Protein AF-X1K2V0-F1 (afdb_monomer)

Nearest PDB structures (foldseek):
  8chv-assembly1_B  TM=4.580E-01  e=4.108E-01  Homo sapiens
  6j4e-assembly1_B  TM=5.714E-01  e=1.948E+00  Arabidopsis thaliana
  8cht-assembly2_B  TM=4.577E-01  e=9.697E-01  Homo sapiens
  6j4f-assembly2_B  TM=5.516E-01  e=6.346E+00  Arabidopsis thaliana
  6yai-assembly1_E  TM=5.066E-01  e=7.865E+00  Sus scrofa

Foldseek 3Di:
DKDKDWDQPPQDPDPDDDPPSATFIWMFDADPVRHTPCVVTQGQAPDNHHWDDWDWDDPPFWIKIWTFTCPPVDTFIWIFIAGPVGRTPDPHIHGDGDD

Mean predicted aligned error: 5.2 Å

Organism: NCBI:txid412755

pLDDT: mean 89.93, std 13.9, range [45.72, 98.69]

Secondary structure (DSSP, 8-state):
-EEEEEE-TT-----SS------EEEEEEB-TTS-BS-TT-EE----SS-EEEEEEEE-SSEEEEEEEE-TTSS-EEEEEEEETTS-B--SSPEEEE--

Radius of gyration: 13.95 Å; Cα contacts (8 Å, |Δi|>4): 209; chains: 1; bounding box: 42×22×40 Å

Solvent-accessible surface area (backbone atoms only — not comparable to full-atom values): 5929 Å² total; per-residue (Å²): 90,78,50,70,46,68,43,51,93,73,49,74,93,66,89,85,77,78,91,68,73,29,27,31,37,31,29,32,42,28,48,97,89,70,47,70,71,41,81,86,50,38,77,68,51,90,64,92,42,44,30,40,80,66,47,76,51,72,80,88,66,37,32,44,37,36,29,39,30,41,78,79,84,46,84,27,36,32,29,43,40,26,40,78,85,69,42,72,72,51,97,60,77,41,82,76,45,74,136

Structure (mmCIF, N/CA/C/O backbone):
data_AF-X1K2V0-F1
#
_entry.id   AF-X1K2V0-F1
#
loop_
_atom_site.group_PDB
_atom_site.id
_atom_site.type_symbol
_atom_site.label_atom_id
_atom_site.label_alt_id
_atom_site.label_comp_id
_atom_site.label_asym_id
_atom_site.label_entity_id
_atom_site.label_seq_id
_atom_site.pdbx_PDB_ins_code
_atom_site.Cartn_x
_atom_site.Cartn_y
_atom_site.Cartn_z
_atom_site.occupancy
_atom_site.B_iso_or_equiv
_atom_site.auth_seq_id
_atom_site.auth_comp_id
_atom_site.auth_asym_id
_atom_site.auth_atom_id
_atom_site.pdbx_PDB_model_num
ATOM 1 N N . TYR A 1 1 ? -8.133 5.092 11.251 1.00 94.31 1 TYR A N 1
ATOM 2 C CA . TYR A 1 1 ? -7.216 5.672 10.252 1.00 94.31 1 TYR A CA 1
ATOM 3 C C . TYR A 1 1 ? -6.372 4.570 9.650 1.00 94.31 1 TYR A C 1
ATOM 5 O O . TYR A 1 1 ? -6.220 3.538 10.294 1.00 94.31 1 TYR A O 1
ATOM 13 N N . PHE A 1 2 ? -5.840 4.783 8.451 1.00 98.00 2 PHE A N 1
ATOM 14 C CA . PHE A 1 2 ? -4.855 3.901 7.834 1.00 98.00 2 PHE A CA 1
ATOM 15 C C . PHE A 1 2 ? -3.630 4.747 7.500 1.00 98.00 2 PHE A C 1
ATOM 17 O O . PHE A 1 2 ? -3.774 5.808 6.893 1.00 98.00 2 PHE A O 1
ATOM 24 N N . VAL A 1 3 ? -2.462 4.322 7.967 1.00 97.94 3 VAL A N 1
ATOM 25 C CA . VAL A 1 3 ? -1.183 4.997 7.716 1.00 97.94 3 VAL A CA 1
ATOM 26 C C . VAL A 1 3 ? -0.328 4.117 6.821 1.00 97.94 3 VAL A C 1
ATOM 28 O O . VAL A 1 3 ? -0.451 2.895 6.883 1.00 97.94 3 VAL A O 1
ATOM 31 N N . VAL A 1 4 ? 0.510 4.737 5.993 1.00 98.38 4 VAL A N 1
ATOM 32 C CA . VAL A 1 4 ? 1.396 4.055 5.043 1.00 98.38 4 VAL A CA 1
ATOM 33 C C . VAL A 1 4 ? 2.823 4.558 5.201 1.00 98.38 4 VAL A C 1
ATOM 35 O O . VAL A 1 4 ? 3.031 5.736 5.495 1.00 98.38 4 VAL A O 1
ATOM 38 N N . TRP A 1 5 ? 3.796 3.665 5.044 1.00 97.06 5 TRP A N 1
ATOM 39 C CA . TRP A 1 5 ? 5.222 3.973 5.147 1.00 97.06 5 TRP A CA 1
ATOM 40 C C . TRP A 1 5 ? 6.059 3.003 4.307 1.00 97.06 5 TRP A C 1
ATOM 42 O O . TRP A 1 5 ? 5.552 2.002 3.805 1.00 97.06 5 TRP A O 1
ATOM 52 N N . THR A 1 6 ? 7.343 3.320 4.162 1.00 94.50 6 THR A N 1
ATOM 53 C CA . THR A 1 6 ? 8.357 2.437 3.573 1.00 94.50 6 THR A CA 1
ATOM 54 C C . THR A 1 6 ? 9.108 1.685 4.661 1.00 94.50 6 THR A C 1
ATOM 56 O O . THR A 1 6 ? 9.512 2.298 5.651 1.00 94.50 6 THR A O 1
ATOM 59 N N . ASP A 1 7 ? 9.362 0.398 4.465 1.00 91.25 7 ASP A N 1
ATOM 60 C CA . ASP A 1 7 ? 10.054 -0.450 5.439 1.00 91.25 7 ASP A CA 1
ATOM 61 C C . ASP A 1 7 ? 11.117 -1.326 4.767 1.00 91.25 7 ASP A C 1
ATOM 63 O O . ASP A 1 7 ? 10.961 -1.684 3.606 1.00 91.25 7 ASP A O 1
ATOM 67 N N . THR A 1 8 ? 12.179 -1.686 5.491 1.00 84.69 8 THR A N 1
ATOM 68 C CA . THR A 1 8 ? 13.289 -2.520 4.987 1.00 84.69 8 THR A CA 1
ATOM 69 C C . THR A 1 8 ? 13.307 -3.921 5.598 1.00 84.69 8 THR A C 1
ATOM 71 O O . THR A 1 8 ? 14.195 -4.718 5.310 1.00 84.69 8 THR A O 1
ATOM 74 N N . ARG A 1 9 ? 12.337 -4.268 6.457 1.00 74.06 9 ARG A N 1
ATOM 75 C CA . ARG A 1 9 ? 12.316 -5.554 7.180 1.00 74.06 9 ARG A CA 1
ATOM 76 C C . ARG A 1 9 ? 12.159 -6.800 6.289 1.00 74.06 9 ARG A C 1
ATOM 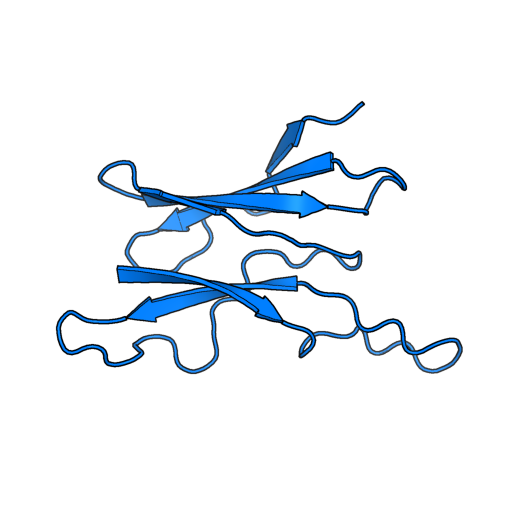78 O O . ARG A 1 9 ? 12.330 -7.901 6.805 1.00 74.06 9 ARG A O 1
ATOM 85 N N . TYR A 1 10 ? 11.859 -6.648 4.997 1.00 63.44 10 TYR A N 1
ATOM 86 C CA . TYR A 1 10 ? 11.710 -7.734 4.017 1.00 63.44 10 TYR A CA 1
ATOM 87 C C . TYR A 1 10 ? 12.816 -7.727 2.948 1.00 63.44 10 TYR A C 1
ATOM 89 O O . TYR A 1 10 ? 12.582 -8.011 1.777 1.00 63.44 10 TYR A O 1
ATOM 97 N N . THR A 1 11 ? 14.064 -7.451 3.343 1.00 56.81 11 THR A N 1
ATOM 98 C CA . THR A 1 11 ? 15.198 -7.714 2.451 1.00 56.81 11 THR A CA 1
ATOM 99 C C . THR A 1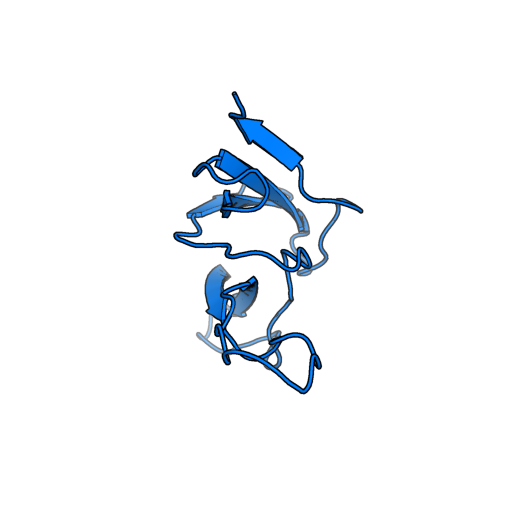 11 ? 15.232 -9.198 2.090 1.00 56.81 11 THR A C 1
ATOM 101 O O . THR A 1 11 ? 15.291 -10.074 2.956 1.00 56.81 11 THR A O 1
ATOM 104 N N . GLY A 1 12 ? 15.149 -9.489 0.791 1.00 53.31 12 GLY A N 1
ATOM 105 C CA . GLY A 1 12 ? 15.301 -10.840 0.273 1.00 53.31 12 GLY A CA 1
ATOM 106 C C . GLY A 1 12 ? 16.562 -11.486 0.843 1.00 53.31 12 GLY A C 1
ATOM 107 O O . GLY A 1 12 ? 17.640 -10.894 0.844 1.00 53.31 12 GLY A O 1
ATOM 108 N N . ILE A 1 13 ? 16.405 -12.708 1.343 1.00 54.34 13 ILE A N 1
ATOM 109 C CA . ILE A 1 13 ? 17.485 -13.623 1.715 1.00 54.34 13 ILE A CA 1
ATOM 110 C C . ILE A 1 13 ? 18.297 -14.025 0.472 1.00 54.34 13 ILE A C 1
ATOM 112 O O . ILE A 1 13 ? 18.270 -15.176 0.052 1.00 54.34 13 ILE A O 1
ATOM 116 N N . GLU A 1 14 ? 19.024 -13.093 -0.137 1.00 54.34 14 GLU A N 1
ATOM 117 C CA . GLU A 1 14 ? 20.116 -13.434 -1.044 1.00 54.34 14 GLU A CA 1
ATOM 118 C C . GLU A 1 14 ? 21.440 -13.158 -0.341 1.00 54.34 14 GLU A C 1
ATOM 120 O O . GLU A 1 14 ? 21.942 -12.036 -0.264 1.00 54.34 14 GLU A O 1
ATOM 125 N N . GLU A 1 15 ? 22.012 -14.229 0.208 1.00 51.19 15 GLU A N 1
ATOM 126 C CA . GLU A 1 15 ? 23.417 -14.232 0.576 1.00 51.19 15 GLU A CA 1
ATOM 127 C C . GLU A 1 15 ? 24.263 -13.972 -0.674 1.00 51.19 15 GLU A C 1
ATOM 129 O O . GLU A 1 15 ? 24.235 -14.754 -1.624 1.00 51.19 15 GLU A O 1
ATOM 134 N N . GLY A 1 16 ? 25.072 -12.912 -0.662 1.00 52.38 16 GLY A N 1
ATOM 135 C CA . GLY A 1 16 ? 26.296 -12.930 -1.459 1.00 52.38 16 GLY A CA 1
ATOM 136 C C . GLY A 1 16 ? 26.821 -11.606 -1.979 1.00 52.38 16 GLY A C 1
ATOM 137 O O . GLY A 1 16 ? 28.030 -11.421 -1.917 1.00 52.38 16 GLY A O 1
ATOM 138 N N . PHE A 1 17 ? 26.005 -10.674 -2.476 1.00 50.34 17 PHE A N 1
ATOM 139 C CA . PHE A 1 17 ? 26.555 -9.467 -3.114 1.00 50.34 17 PHE A CA 1
ATOM 140 C C . PHE A 1 17 ? 25.643 -8.246 -2.945 1.00 50.34 17 PHE A C 1
ATOM 142 O O . PHE A 1 17 ? 24.556 -8.196 -3.497 1.00 50.34 17 PHE A O 1
ATOM 149 N N . TYR A 1 18 ? 26.156 -7.257 -2.199 1.00 45.72 18 TYR A N 1
ATOM 150 C CA . TYR A 1 18 ? 25.561 -5.959 -1.844 1.00 45.72 18 TYR A CA 1
ATOM 151 C C . TYR A 1 18 ? 24.199 -6.043 -1.142 1.00 45.72 18 TYR A C 1
ATOM 153 O O . TYR A 1 18 ? 23.167 -6.284 -1.754 1.00 45.72 18 TYR A O 1
ATOM 161 N N . SER A 1 19 ? 24.198 -5.750 0.161 1.00 53.72 19 SER A N 1
ATOM 162 C CA . SER A 1 19 ? 22.997 -5.481 0.953 1.00 53.72 19 SER A CA 1
ATOM 163 C C . SER A 1 19 ? 22.296 -4.221 0.431 1.00 53.72 19 SER A C 1
ATOM 165 O O . SER A 1 19 ? 22.449 -3.133 0.992 1.00 53.72 19 SER A O 1
ATOM 167 N N . ARG A 1 20 ? 21.575 -4.327 -0.685 1.00 58.03 20 ARG A N 1
ATOM 168 C CA . ARG A 1 20 ? 20.611 -3.301 -1.057 1.00 58.03 20 ARG A CA 1
ATOM 169 C C . ARG A 1 20 ? 19.408 -3.527 -0.155 1.00 58.03 20 ARG A C 1
ATOM 171 O O . ARG A 1 20 ? 18.682 -4.502 -0.309 1.00 58.03 20 ARG A O 1
ATOM 178 N N . GLU A 1 21 ? 19.269 -2.671 0.851 1.00 66.19 21 GLU A N 1
ATOM 179 C CA . GLU A 1 21 ? 18.015 -2.563 1.584 1.00 66.19 21 GLU A CA 1
ATOM 180 C C . GLU A 1 21 ? 16.960 -2.109 0.577 1.00 66.19 21 GLU A C 1
ATOM 182 O O . GLU A 1 21 ? 17.009 -0.974 0.099 1.00 66.19 21 GLU A O 1
ATOM 187 N N . TYR A 1 22 ? 16.080 -3.027 0.182 1.00 77.94 22 TYR A N 1
ATOM 188 C CA . TYR A 1 22 ? 14.924 -2.681 -0.625 1.00 77.94 22 TYR A CA 1
ATOM 189 C C . TYR A 1 22 ? 13.827 -2.172 0.300 1.00 77.94 22 TYR A C 1
ATOM 191 O O . TYR A 1 22 ? 13.563 -2.762 1.351 1.00 77.94 22 TYR A O 1
ATOM 199 N N . TYR A 1 23 ? 13.250 -1.034 -0.068 1.00 87.94 23 TYR A N 1
ATOM 200 C CA . TYR A 1 23 ? 12.082 -0.499 0.613 1.00 87.94 23 TYR A CA 1
ATOM 201 C C . TYR A 1 23 ? 10.827 -1.139 0.028 1.00 87.94 23 TYR A C 1
ATOM 203 O O . TYR A 1 23 ? 10.628 -1.091 -1.180 1.00 87.94 23 TYR A O 1
ATOM 211 N N . ASP A 1 24 ? 9.971 -1.660 0.895 1.00 92.25 24 ASP A N 1
ATOM 212 C CA . ASP A 1 24 ? 8.634 -2.137 0.556 1.00 92.25 24 ASP A CA 1
ATOM 213 C C . ASP A 1 24 ? 7.578 -1.177 1.108 1.00 92.25 24 ASP A C 1
ATOM 215 O O . ASP A 1 24 ? 7.806 -0.457 2.090 1.00 92.25 24 ASP A O 1
ATOM 219 N N . ILE A 1 25 ? 6.379 -1.209 0.527 1.00 96.38 25 ILE A N 1
ATOM 220 C CA . ILE A 1 25 ? 5.241 -0.440 1.036 1.00 96.38 25 ILE A CA 1
ATOM 221 C C . ILE A 1 25 ? 4.519 -1.222 2.125 1.00 96.38 25 ILE A C 1
ATOM 223 O O . ILE A 1 25 ? 4.013 -2.323 1.902 1.00 96.38 25 ILE A O 1
ATOM 227 N N . PHE A 1 26 ? 4.402 -0.594 3.290 1.00 96.81 26 PHE A N 1
ATOM 228 C CA . PHE A 1 26 ? 3.661 -1.101 4.432 1.00 96.81 26 PHE A CA 1
ATOM 229 C C . PHE A 1 26 ? 2.538 -0.151 4.836 1.00 96.81 26 PHE A C 1
ATOM 231 O O . PHE A 1 26 ? 2.546 1.044 4.531 1.00 96.81 26 PHE A O 1
ATOM 238 N N . GLY A 1 27 ? 1.571 -0.690 5.574 1.00 97.44 27 GLY A N 1
ATOM 239 C CA . GLY A 1 27 ? 0.551 0.102 6.239 1.00 97.44 27 GLY A CA 1
ATOM 240 C C . GLY A 1 27 ? 0.046 -0.517 7.535 1.00 97.44 27 GLY A C 1
ATOM 241 O O . GLY A 1 27 ? 0.358 -1.653 7.873 1.00 97.44 27 GLY A O 1
ATOM 242 N N . ALA A 1 28 ? -0.734 0.243 8.292 1.00 98.19 28 ALA A N 1
ATOM 243 C CA . ALA A 1 28 ? -1.399 -0.244 9.495 1.00 98.19 28 ALA A CA 1
ATOM 244 C C . ALA A 1 28 ? -2.645 0.579 9.783 1.00 98.19 28 ALA A C 1
ATOM 246 O O . ALA A 1 28 ? -2.697 1.790 9.532 1.00 98.19 28 ALA A O 1
ATOM 247 N N . ARG A 1 29 ? -3.644 -0.067 10.382 1.00 98.31 29 ARG A N 1
ATOM 248 C CA . ARG A 1 29 ? -4.780 0.645 10.952 1.00 98.31 29 ARG A CA 1
ATOM 249 C C . ARG A 1 29 ? -4.419 1.180 12.331 1.00 98.31 29 ARG A C 1
ATOM 251 O O . ARG A 1 29 ? -3.813 0.499 13.156 1.00 98.31 29 ARG A O 1
ATOM 258 N N . VAL A 1 30 ? -4.866 2.402 12.581 1.00 98.19 30 VAL A N 1
ATOM 259 C CA . VAL A 1 30 ? -4.804 3.080 13.877 1.00 98.19 30 VAL A CA 1
ATOM 260 C C . VAL A 1 30 ? -6.232 3.402 14.299 1.00 98.19 30 VAL A C 1
ATOM 262 O O . VAL A 1 30 ? -7.007 3.953 13.503 1.00 98.19 30 VAL A O 1
ATOM 265 N N . ASN A 1 31 ? -6.616 3.036 15.519 1.00 97.12 31 ASN A N 1
ATOM 266 C CA . ASN A 1 31 ? -7.953 3.318 16.035 1.00 97.12 31 ASN A CA 1
ATOM 267 C C . ASN A 1 31 ? -8.120 4.811 16.398 1.00 97.12 31 ASN A C 1
ATOM 269 O O . ASN A 1 31 ? -7.193 5.612 16.279 1.00 97.12 31 ASN A O 1
ATOM 273 N N . GLN A 1 32 ? -9.324 5.214 16.810 1.00 96.75 32 GLN A N 1
ATOM 274 C CA . GLN A 1 32 ? -9.612 6.619 17.142 1.00 96.75 32 GLN A CA 1
ATOM 275 C C . GLN A 1 32 ? -8.874 7.116 18.393 1.00 96.75 32 GLN A C 1
ATOM 277 O O . GLN A 1 32 ? -8.675 8.318 18.538 1.00 96.75 32 GLN A O 1
ATOM 282 N N . SER A 1 33 ? -8.436 6.201 19.257 1.00 97.75 33 SER A N 1
ATOM 283 C CA . SER A 1 33 ? -7.618 6.497 20.435 1.00 97.75 33 SER A CA 1
ATOM 284 C C . SER A 1 33 ? -6.128 6.659 20.102 1.00 97.75 33 SER A C 1
ATOM 286 O O . SER A 1 33 ? -5.343 6.970 20.992 1.00 97.75 33 SER A O 1
ATOM 288 N N . GLY A 1 34 ? -5.724 6.452 18.842 1.00 96.00 34 GLY A N 1
ATOM 289 C CA . GLY A 1 34 ? -4.324 6.504 18.414 1.00 96.00 34 GLY A CA 1
ATOM 290 C C . GLY A 1 34 ? -3.557 5.192 18.601 1.00 96.00 34 GLY A C 1
ATOM 291 O O . GLY A 1 34 ? -2.341 5.173 18.439 1.00 96.00 34 GLY A O 1
ATOM 292 N N . GLU A 1 35 ? -4.234 4.090 18.924 1.00 97.56 35 GLU A N 1
ATOM 293 C CA . GLU A 1 35 ? -3.592 2.791 19.132 1.00 97.56 35 GLU A CA 1
ATOM 294 C C . GLU A 1 35 ? -3.462 2.032 17.806 1.00 97.56 35 GLU A C 1
ATOM 296 O O . GLU A 1 35 ? -4.390 2.007 16.988 1.00 97.56 35 GLU A O 1
ATOM 301 N N . LEU A 1 36 ? -2.312 1.385 17.601 1.00 97.25 36 LEU A N 1
ATOM 302 C CA . LEU A 1 36 ? -2.081 0.502 16.458 1.00 97.25 36 LEU A CA 1
ATOM 303 C C . LEU A 1 36 ? -2.933 -0.764 16.578 1.00 97.25 36 LEU A C 1
ATOM 305 O O . LEU A 1 36 ? -2.908 -1.447 17.598 1.00 97.25 36 LEU A O 1
ATOM 309 N N . ILE A 1 37 ? -3.643 -1.094 15.503 1.00 98.00 37 ILE A N 1
ATOM 310 C CA . ILE A 1 37 ? -4.403 -2.342 15.370 1.00 98.00 37 ILE A CA 1
ATOM 311 C C . ILE A 1 37 ? -3.519 -3.424 14.737 1.00 98.00 37 ILE A C 1
ATOM 313 O O . ILE A 1 37 ? -3.509 -4.562 15.197 1.00 98.00 37 ILE A O 1
ATOM 317 N N . ASP A 1 38 ? -2.743 -3.062 13.711 1.00 97.56 38 ASP A N 1
ATOM 318 C CA . ASP A 1 38 ? -1.885 -3.982 12.955 1.00 97.56 38 ASP A CA 1
ATOM 319 C C . ASP A 1 38 ? -0.413 -3.762 13.336 1.00 97.56 38 ASP A C 1
ATOM 321 O O . ASP A 1 38 ? 0.362 -3.165 12.593 1.00 97.56 38 ASP A O 1
ATOM 325 N N . SER A 1 39 ? -0.023 -4.203 14.535 1.00 94.06 39 SER A N 1
ATOM 326 C CA . SER A 1 39 ? 1.294 -3.896 15.123 1.00 94.06 39 SER A CA 1
ATOM 327 C C . SER A 1 39 ? 2.492 -4.476 14.363 1.00 94.06 39 SER A C 1
ATOM 329 O O . SER A 1 39 ? 3.590 -3.932 14.452 1.00 94.06 39 SER A O 1
ATOM 331 N N . ALA A 1 40 ? 2.296 -5.552 13.596 1.00 92.50 40 ALA A N 1
ATOM 332 C CA . ALA A 1 40 ? 3.329 -6.096 12.713 1.00 92.50 40 ALA A CA 1
ATOM 333 C C . ALA A 1 40 ? 3.536 -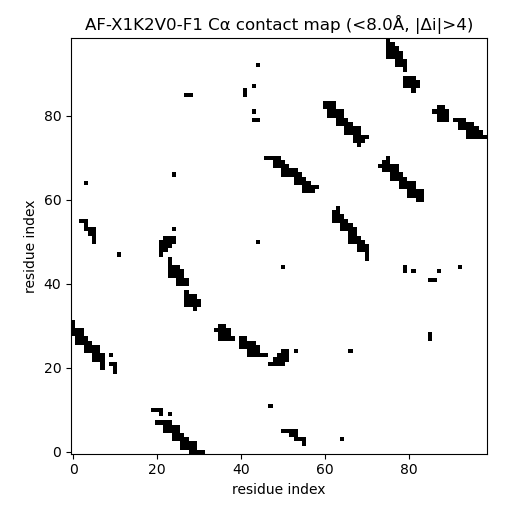5.246 11.442 1.00 92.50 40 ALA A C 1
ATOM 335 O O . ALA A 1 40 ? 4.606 -5.303 10.830 1.00 92.50 40 ALA A O 1
ATOM 336 N N . GLY A 1 41 ? 2.539 -4.432 11.082 1.00 95.06 41 GLY A N 1
ATOM 337 C CA . GLY A 1 41 ? 2.380 -3.861 9.752 1.00 95.06 41 GLY A CA 1
ATOM 338 C C . GLY A 1 41 ? 1.740 -4.853 8.778 1.00 95.06 41 GLY A C 1
ATOM 339 O O . GLY A 1 41 ? 1.880 -6.068 8.897 1.00 95.06 41 GLY A O 1
ATOM 340 N N . ILE A 1 42 ? 1.018 -4.307 7.813 1.00 95.38 42 ILE A N 1
ATOM 341 C CA . ILE A 1 42 ? 0.464 -4.995 6.653 1.00 95.38 42 ILE A CA 1
ATOM 342 C C . ILE A 1 42 ? 1.425 -4.718 5.503 1.00 95.38 42 ILE A C 1
ATOM 344 O O . ILE A 1 42 ? 1.624 -3.555 5.153 1.00 95.38 42 ILE A O 1
ATOM 348 N N . GLN A 1 43 ? 2.016 -5.763 4.933 1.00 94.62 43 GLN A N 1
ATOM 349 C CA . GLN A 1 43 ? 2.800 -5.642 3.707 1.00 94.62 43 GLN A CA 1
ATOM 350 C C . GLN A 1 43 ? 1.836 -5.440 2.530 1.00 94.62 43 GLN A C 1
ATOM 352 O O . GLN A 1 43 ? 0.929 -6.247 2.321 1.00 94.62 43 GLN A O 1
ATOM 357 N N . ILE A 1 44 ? 1.987 -4.325 1.818 1.00 96.62 44 ILE A N 1
ATOM 358 C CA . ILE A 1 44 ? 1.086 -3.914 0.732 1.00 96.62 44 ILE A CA 1
ATOM 359 C C . ILE A 1 44 ? 1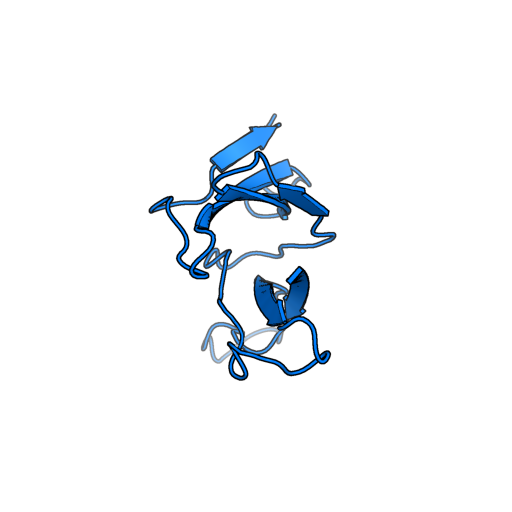.691 -4.286 -0.620 1.00 96.62 44 ILE A C 1
ATOM 361 O O . ILE A 1 44 ? 0.996 -4.891 -1.429 1.00 96.62 44 ILE A O 1
ATOM 365 N N . SER A 1 45 ? 2.972 -3.966 -0.826 1.00 94.06 45 SER A N 1
ATOM 366 C CA . SER A 1 45 ? 3.771 -4.440 -1.962 1.00 94.06 45 SER A CA 1
ATOM 367 C C . SER A 1 45 ? 4.661 -5.594 -1.513 1.00 94.06 45 SER A C 1
ATOM 369 O O . SER A 1 45 ? 5.214 -5.559 -0.415 1.00 94.06 45 SER A O 1
ATOM 371 N N . ILE A 1 46 ? 4.788 -6.609 -2.366 1.00 87.12 46 ILE A N 1
ATOM 372 C CA . ILE A 1 46 ? 5.675 -7.770 -2.167 1.00 87.12 46 ILE A CA 1
ATOM 373 C C . ILE A 1 46 ? 6.720 -7.889 -3.285 1.00 87.12 46 ILE A C 1
ATOM 375 O O . ILE A 1 46 ? 7.300 -8.956 -3.497 1.00 87.12 46 ILE A O 1
ATOM 379 N N . ASN A 1 47 ? 6.881 -6.838 -4.087 1.00 88.88 47 ASN A N 1
ATOM 380 C CA . ASN A 1 47 ? 7.758 -6.864 -5.242 1.00 88.88 47 ASN A CA 1
ATOM 381 C C . ASN A 1 47 ? 9.228 -6.687 -4.812 1.00 88.88 47 ASN A C 1
ATOM 383 O O . ASN A 1 47 ? 9.520 -5.791 -4.033 1.00 88.88 47 ASN A O 1
ATOM 387 N N . PRO A 1 48 ? 10.175 -7.486 -5.340 1.00 84.56 48 PRO A N 1
ATOM 388 C CA . PRO A 1 48 ? 11.549 -7.531 -4.831 1.00 84.56 48 PRO A CA 1
ATOM 389 C C . PRO A 1 48 ? 12.406 -6.291 -5.141 1.00 84.56 48 PRO A C 1
ATOM 391 O O . PRO A 1 48 ? 13.576 -6.260 -4.762 1.00 84.56 48 PRO A O 1
ATOM 394 N N . TYR A 1 49 ? 11.880 -5.309 -5.876 1.00 88.25 49 TYR A N 1
ATOM 395 C CA . TYR A 1 49 ? 12.582 -4.064 -6.183 1.00 88.25 49 TYR A CA 1
ATOM 396 C C . TYR A 1 49 ? 12.287 -2.974 -5.144 1.00 88.25 49 TYR A C 1
ATOM 398 O O . TYR A 1 49 ? 11.645 -3.207 -4.131 1.00 88.25 49 TYR A O 1
ATOM 406 N N . ASN A 1 50 ? 12.794 -1.764 -5.371 1.00 90.75 50 ASN A N 1
ATOM 407 C CA . ASN A 1 50 ? 12.503 -0.632 -4.502 1.00 90.75 50 ASN A CA 1
ATOM 408 C C . ASN A 1 50 ? 11.098 -0.094 -4.764 1.00 90.75 50 ASN A C 1
ATOM 410 O O . ASN A 1 50 ? 10.771 0.259 -5.899 1.00 90.75 50 ASN A O 1
ATOM 414 N N . GLN A 1 51 ? 10.333 0.078 -3.692 1.00 93.50 51 GLN A N 1
ATOM 415 C CA . GLN A 1 51 ? 9.136 0.900 -3.662 1.00 93.50 51 GLN A CA 1
ATOM 416 C C . GLN A 1 51 ? 9.273 2.050 -2.668 1.00 93.50 51 GLN A C 1
ATOM 418 O O . GLN A 1 51 ? 9.787 1.900 -1.562 1.00 93.50 51 GLN A O 1
ATOM 423 N N . GLY A 1 52 ? 8.802 3.2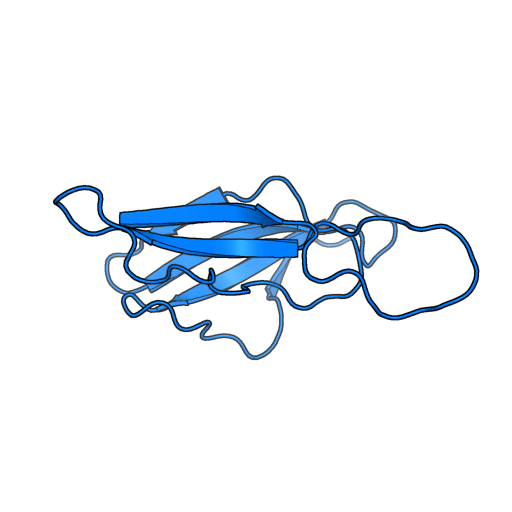33 -3.054 1.00 94.69 52 GLY A N 1
ATOM 424 C CA . GLY A 1 52 ? 8.999 4.445 -2.267 1.00 94.69 52 GLY A CA 1
ATOM 425 C C . GLY A 1 52 ? 7.888 5.472 -2.406 1.00 94.69 52 GLY A C 1
ATOM 426 O O . GLY A 1 52 ? 7.035 5.391 -3.283 1.00 94.69 52 GLY A O 1
ATOM 427 N N . ASN A 1 53 ? 7.933 6.481 -1.534 1.00 96.38 53 ASN A N 1
ATOM 428 C CA . ASN A 1 53 ? 7.030 7.637 -1.549 1.00 96.38 53 ASN A CA 1
ATOM 429 C C . ASN A 1 53 ? 5.530 7.266 -1.570 1.00 96.38 53 ASN A C 1
ATOM 431 O O . ASN A 1 53 ? 4.806 7.721 -2.458 1.00 96.38 53 ASN A O 1
ATOM 435 N N . PRO A 1 54 ? 5.039 6.447 -0.617 1.00 98.06 54 PRO A N 1
ATOM 436 C CA . PRO A 1 54 ? 3.651 6.027 -0.639 1.00 98.06 54 PRO A CA 1
ATOM 437 C C . PRO A 1 54 ? 2.695 7.190 -0.357 1.00 98.06 54 PRO A C 1
ATOM 439 O O . PRO A 1 54 ? 2.921 8.013 0.533 1.00 98.06 54 PRO A O 1
ATOM 442 N N . ALA A 1 55 ? 1.570 7.195 -1.063 1.00 98.56 55 ALA A N 1
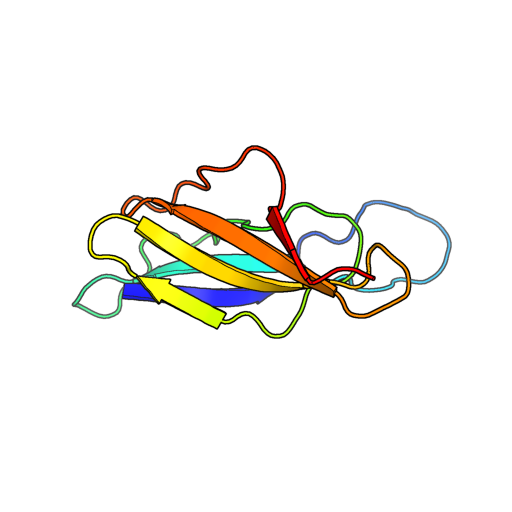ATOM 443 C CA . ALA A 1 55 ? 0.416 8.041 -0.797 1.00 98.56 55 ALA A CA 1
ATOM 444 C C . ALA A 1 55 ? -0.849 7.184 -0.677 1.00 98.56 55 ALA A C 1
ATOM 446 O O . ALA A 1 55 ? -0.923 6.080 -1.215 1.00 98.56 55 ALA A O 1
ATOM 447 N N . ILE A 1 56 ? -1.855 7.688 0.039 1.00 98.50 56 ILE A N 1
ATOM 448 C CA . ILE A 1 56 ? -3.096 6.958 0.308 1.00 98.50 56 ILE A CA 1
ATOM 449 C C . ILE A 1 56 ? -4.327 7.848 0.138 1.00 98.50 56 ILE A C 1
ATOM 451 O O . ILE A 1 56 ? -4.326 9.013 0.537 1.00 98.50 56 ILE A O 1
ATOM 455 N N . ALA A 1 57 ? -5.401 7.271 -0.397 1.00 98.44 57 ALA A N 1
ATOM 456 C CA . ALA A 1 57 ? -6.741 7.853 -0.395 1.00 98.44 57 ALA A CA 1
ATOM 457 C C . ALA A 1 57 ? -7.793 6.807 0.013 1.00 98.44 57 ALA A C 1
ATOM 459 O O . ALA A 1 57 ? -7.539 5.606 -0.048 1.00 98.44 57 ALA A O 1
ATOM 460 N N . TYR A 1 58 ? -8.974 7.262 0.443 1.00 98.31 58 TYR A N 1
ATOM 461 C CA . TYR A 1 58 ? -10.103 6.411 0.837 1.00 98.31 58 TYR A CA 1
ATOM 462 C C . TYR A 1 58 ? -11.352 6.804 0.053 1.00 98.31 58 TYR A C 1
ATOM 464 O O . TYR A 1 58 ? -11.694 7.985 0.007 1.00 98.31 58 TYR A O 1
ATOM 472 N N . ASP A 1 59 ? -12.045 5.829 -0.531 1.00 97.25 59 ASP A N 1
ATOM 473 C CA . ASP A 1 59 ? -13.233 6.066 -1.366 1.00 97.25 59 ASP A CA 1
ATOM 474 C C . ASP A 1 59 ? -14.570 5.975 -0.599 1.00 97.25 59 ASP 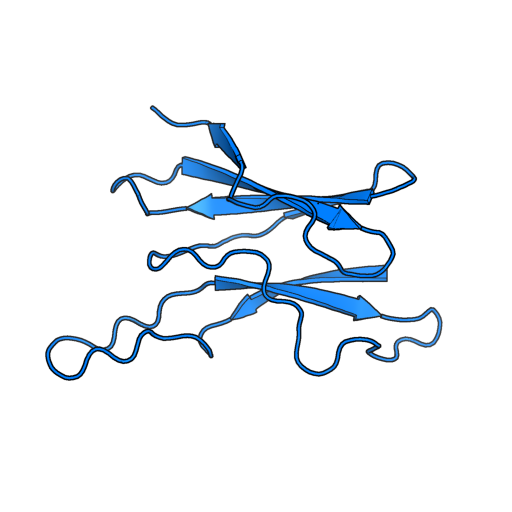A C 1
ATOM 476 O O . ASP A 1 59 ? -15.637 6.160 -1.180 1.00 97.25 59 ASP A O 1
ATOM 480 N N . GLY A 1 60 ? -14.533 5.688 0.707 1.00 97.25 60 GLY A N 1
ATOM 481 C CA . GLY A 1 60 ? -15.722 5.402 1.521 1.00 97.25 60 GLY A CA 1
ATOM 482 C C . GLY A 1 60 ? -15.898 3.918 1.862 1.00 97.25 60 GLY A C 1
ATOM 483 O O . GLY A 1 60 ? -16.591 3.608 2.832 1.00 97.25 60 GLY A O 1
ATOM 484 N N . THR A 1 61 ? -15.216 3.023 1.143 1.00 97.38 61 THR A N 1
ATOM 485 C CA . THR A 1 61 ? -15.252 1.560 1.314 1.00 97.38 61 THR A CA 1
ATOM 486 C C . THR A 1 61 ? -13.852 0.956 1.474 1.00 97.38 61 THR A C 1
ATOM 488 O O . THR A 1 61 ? -13.615 0.178 2.401 1.00 97.38 61 THR A O 1
ATOM 491 N N . ASN A 1 62 ? -12.921 1.320 0.591 1.00 98.25 62 ASN A N 1
ATOM 492 C CA . ASN A 1 62 ? -11.558 0.805 0.514 1.00 98.25 62 ASN A CA 1
ATOM 493 C C . ASN A 1 62 ? -10.543 1.946 0.391 1.00 98.25 62 ASN A C 1
ATOM 495 O O . ASN A 1 62 ? -10.852 3.069 -0.013 1.00 98.25 62 ASN A O 1
ATOM 499 N N . TYR A 1 63 ? -9.304 1.631 0.737 1.00 98.62 63 TYR A N 1
ATOM 500 C CA . TYR A 1 63 ? -8.151 2.477 0.489 1.00 98.62 63 TYR A CA 1
ATOM 501 C C . TYR A 1 63 ? -7.542 2.157 -0.875 1.00 98.62 63 TYR A C 1
ATOM 503 O O . TYR A 1 63 ? -7.531 0.999 -1.292 1.00 98.62 63 TYR A O 1
ATOM 511 N N . ILE A 1 64 ? -6.984 3.170 -1.530 1.00 98.44 64 ILE A N 1
ATOM 512 C CA . ILE A 1 64 ? -5.991 3.007 -2.593 1.00 98.44 64 ILE A CA 1
ATOM 513 C C . ILE A 1 64 ? -4.662 3.528 -2.059 1.00 98.44 64 ILE A C 1
ATOM 515 O O . ILE A 1 64 ? -4.595 4.654 -1.561 1.00 98.44 64 ILE A O 1
ATOM 519 N N . VAL A 1 65 ? -3.629 2.697 -2.130 1.00 98.69 65 VAL A N 1
ATOM 520 C CA . VAL A 1 65 ? -2.251 3.073 -1.811 1.00 98.69 65 VAL A CA 1
ATOM 521 C C . VAL A 1 65 ? -1.474 3.082 -3.113 1.00 98.69 65 VAL A C 1
ATOM 523 O O . VAL A 1 65 ? -1.589 2.138 -3.887 1.00 98.69 65 VAL A O 1
ATOM 526 N N . VAL A 1 66 ? -0.731 4.154 -3.366 1.00 98.62 66 VAL A N 1
ATOM 527 C CA . VAL A 1 66 ? 0.085 4.336 -4.573 1.00 98.62 66 VAL A CA 1
ATOM 528 C C . VAL A 1 66 ? 1.515 4.668 -4.184 1.00 98.62 66 VAL A C 1
ATOM 530 O O . VAL A 1 66 ? 1.728 5.265 -3.130 1.00 98.62 66 VAL A O 1
ATOM 533 N N . TRP A 1 67 ? 2.485 4.286 -5.005 1.00 98.06 67 TRP A N 1
ATOM 534 C CA . TRP A 1 67 ? 3.911 4.465 -4.735 1.00 98.06 67 TRP A CA 1
ATOM 535 C C . TRP A 1 67 ? 4.723 4.558 -6.029 1.00 98.06 67 TRP A C 1
ATOM 537 O O . TRP A 1 67 ? 4.238 4.214 -7.107 1.00 98.06 67 TRP A O 1
ATOM 547 N N . HIS A 1 68 ? 5.966 5.021 -5.900 1.00 96.50 68 HIS A N 1
ATOM 548 C CA . HIS A 1 68 ? 6.990 4.886 -6.935 1.00 96.50 68 HIS A CA 1
ATOM 549 C C . HIS A 1 68 ? 7.602 3.493 -6.875 1.00 96.50 68 HIS A C 1
ATOM 551 O O . HIS A 1 68 ? 7.887 3.014 -5.778 1.00 96.50 68 HIS A O 1
ATOM 557 N N . ASP A 1 69 ? 7.868 2.891 -8.025 1.00 95.19 69 ASP A N 1
ATOM 558 C CA . ASP A 1 69 ? 8.409 1.544 -8.143 1.00 95.19 69 ASP A CA 1
ATOM 559 C C . ASP A 1 69 ? 9.552 1.495 -9.158 1.00 95.19 69 ASP A C 1
ATOM 561 O O . ASP A 1 69 ? 9.422 2.038 -10.250 1.00 95.19 69 ASP A O 1
ATOM 565 N N . GLU A 1 70 ? 10.664 0.850 -8.803 1.00 92.19 70 GLU A N 1
ATOM 566 C CA . GLU A 1 70 ? 11.866 0.765 -9.648 1.00 92.19 70 GLU A CA 1
ATOM 567 C C . GLU A 1 70 ? 11.996 -0.581 -10.392 1.00 92.19 70 GLU A C 1
ATOM 569 O O . GLU A 1 70 ? 13.067 -0.898 -10.923 1.00 92.19 70 GLU A O 1
ATOM 574 N N . ARG A 1 71 ? 10.939 -1.413 -10.437 1.00 90.44 71 ARG A N 1
ATOM 575 C CA . ARG A 1 71 ? 11.001 -2.756 -11.053 1.00 90.44 71 ARG A CA 1
ATOM 576 C C . ARG A 1 71 ? 11.359 -2.766 -12.538 1.00 90.44 71 ARG A C 1
ATOM 578 O O . ARG A 1 71 ? 11.890 -3.764 -13.021 1.00 90.44 71 ARG A O 1
ATOM 585 N N . ASN A 1 72 ? 11.097 -1.670 -13.247 1.00 89.94 72 ASN A N 1
ATOM 586 C CA . ASN A 1 72 ? 11.340 -1.547 -14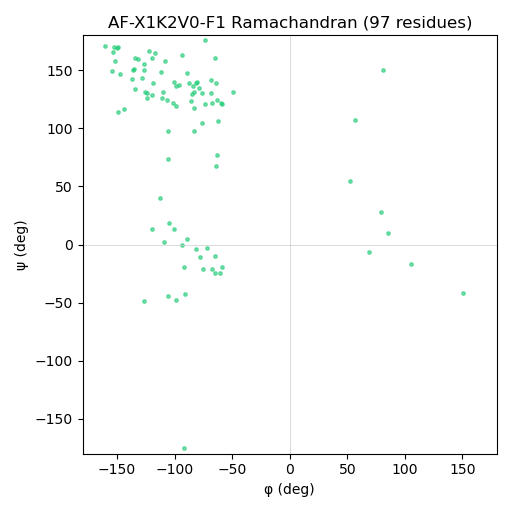.684 1.00 89.94 72 ASN A CA 1
ATOM 587 C C . ASN A 1 72 ? 12.568 -0.686 -15.016 1.00 89.94 72 ASN A C 1
ATOM 589 O O . ASN A 1 72 ? 12.716 -0.263 -16.153 1.00 89.94 72 ASN A O 1
ATOM 593 N N . GLN A 1 73 ? 13.474 -0.468 -14.052 1.00 84.06 73 GLN A N 1
ATOM 594 C CA . GLN A 1 73 ? 14.677 0.379 -14.181 1.00 84.06 73 GLN A CA 1
ATOM 595 C C . GLN A 1 73 ? 14.405 1.888 -14.312 1.00 84.06 73 GLN A C 1
ATOM 597 O O . GLN A 1 73 ? 15.351 2.666 -14.208 1.00 84.06 73 GLN A O 1
ATOM 602 N N . ASP A 1 74 ? 13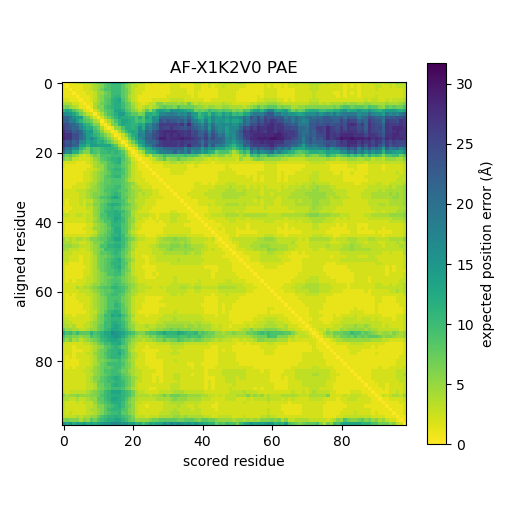.139 2.282 -14.423 1.00 87.06 74 ASP A N 1
ATOM 603 C CA . ASP A 1 74 ? 12.638 3.648 -14.293 1.00 87.06 74 ASP A CA 1
ATOM 604 C C . ASP A 1 74 ? 11.684 3.757 -13.089 1.00 87.06 74 ASP A C 1
ATOM 606 O O . ASP A 1 74 ? 11.263 2.744 -12.525 1.00 87.06 74 ASP A O 1
ATOM 610 N N . MET A 1 75 ? 11.388 4.987 -12.649 1.00 90.69 75 MET A N 1
ATOM 611 C CA . MET A 1 75 ? 10.412 5.235 -11.580 1.00 90.69 75 MET A CA 1
ATOM 612 C C . MET A 1 75 ? 8.995 5.261 -12.150 1.00 90.69 75 MET A C 1
ATOM 614 O O . MET A 1 75 ? 8.519 6.301 -12.606 1.00 90.69 75 MET A O 1
ATOM 618 N N . ASP A 1 76 ? 8.314 4.129 -12.041 1.00 96.06 76 ASP A N 1
ATOM 619 C CA . ASP A 1 76 ? 6.918 3.972 -12.433 1.00 96.06 76 ASP A CA 1
ATOM 620 C C . ASP A 1 76 ? 5.970 4.196 -11.255 1.00 96.06 76 ASP A C 1
ATOM 622 O O . ASP A 1 76 ? 6.363 4.132 -10.088 1.00 96.06 76 ASP A O 1
ATOM 626 N N . ILE A 1 77 ? 4.687 4.416 -11.550 1.00 97.75 77 ILE A N 1
ATOM 627 C CA . ILE A 1 77 ? 3.646 4.508 -10.523 1.00 97.75 77 ILE A CA 1
ATOM 628 C C . ILE A 1 77 ? 2.867 3.204 -10.466 1.00 97.75 77 ILE A C 1
ATOM 630 O O . ILE A 1 77 ? 2.219 2.802 -11.437 1.00 97.75 77 ILE A O 1
ATOM 634 N N . TYR A 1 78 ? 2.871 2.601 -9.283 1.00 98.38 78 TYR A N 1
ATOM 635 C CA . TYR A 1 78 ? 2.098 1.411 -8.959 1.00 98.38 78 TYR A CA 1
ATOM 636 C C . TYR A 1 78 ? 1.169 1.666 -7.773 1.00 98.38 78 TYR A C 1
ATOM 638 O O . TYR A 1 78 ? 1.277 2.679 -7.077 1.00 98.38 78 TYR A O 1
ATOM 646 N N . GLY A 1 79 ? 0.222 0.759 -7.553 1.00 98.25 79 GLY A N 1
ATOM 647 C CA . GLY A 1 79 ? -0.675 0.828 -6.411 1.00 98.25 79 GLY A CA 1
ATOM 648 C C . GLY A 1 79 ? -1.350 -0.490 -6.057 1.00 98.25 79 GLY A C 1
ATOM 649 O O . GLY A 1 79 ? -1.305 -1.457 -6.808 1.00 98.25 79 GLY A O 1
ATOM 650 N N . ALA A 1 80 ? -2.031 -0.514 -4.918 1.00 98.50 80 ALA A N 1
ATOM 651 C CA . ALA A 1 80 ? -2.891 -1.614 -4.505 1.00 98.50 80 ALA A CA 1
ATOM 652 C C . ALA A 1 80 ? -4.069 -1.092 -3.683 1.00 98.50 80 ALA A C 1
ATOM 654 O O . ALA A 1 80 ? -3.964 -0.116 -2.929 1.00 98.50 80 ALA A O 1
ATOM 655 N N . ARG A 1 81 ? -5.213 -1.756 -3.819 1.00 98.38 81 ARG A N 1
ATOM 656 C CA . ARG A 1 81 ? -6.391 -1.513 -2.996 1.00 98.38 81 ARG A CA 1
ATOM 657 C C . ARG A 1 81 ? -6.270 -2.298 -1.703 1.00 98.38 81 ARG A C 1
ATOM 659 O O . ARG A 1 81 ? -5.939 -3.482 -1.701 1.00 98.38 81 ARG A O 1
ATOM 666 N N . VAL A 1 82 ? -6.617 -1.650 -0.601 1.00 98.62 82 VAL A N 1
ATOM 667 C CA . VAL A 1 82 ? -6.637 -2.257 0.729 1.00 98.62 82 VAL A CA 1
ATOM 668 C C . VAL A 1 82 ? -8.029 -2.083 1.317 1.00 98.62 82 VAL A C 1
ATOM 670 O O . VAL A 1 82 ? -8.591 -0.989 1.303 1.00 98.62 82 VAL A O 1
ATOM 673 N N . SER A 1 83 ? -8.616 -3.155 1.834 1.00 98.31 83 SER A N 1
ATOM 674 C CA . SER A 1 83 ? -9.924 -3.092 2.476 1.00 98.31 83 SER A CA 1
ATOM 675 C C . SER A 1 83 ? -9.887 -2.237 3.745 1.00 98.31 83 SER A C 1
ATOM 677 O O . SER A 1 83 ? -8.846 -2.064 4.384 1.00 98.31 83 SER A O 1
ATOM 679 N N . SER A 1 84 ? -11.054 -1.778 4.201 1.00 97.31 84 SER A N 1
ATOM 680 C CA . SER A 1 84 ? -11.186 -1.134 5.518 1.00 97.31 84 SER A CA 1
ATOM 681 C C . SER A 1 84 ? -10.754 -2.032 6.693 1.00 97.31 84 SER A C 1
ATOM 683 O O . SER A 1 84 ? -10.427 -1.536 7.774 1.00 97.31 84 SER A O 1
ATOM 685 N N . SER A 1 85 ? -10.690 -3.352 6.485 1.00 97.25 85 SER A N 1
ATOM 686 C CA . SER A 1 85 ? -10.180 -4.323 7.455 1.00 97.25 85 SER A CA 1
ATOM 687 C C . SER A 1 85 ? -8.670 -4.576 7.353 1.00 97.25 85 SER A C 1
ATOM 689 O O . SER A 1 85 ? -8.178 -5.440 8.072 1.00 97.25 85 SER A O 1
ATOM 691 N N . GLY A 1 86 ? -7.944 -3.851 6.495 1.00 96.75 86 GLY A N 1
ATOM 692 C CA . GLY A 1 86 ? -6.493 -3.984 6.343 1.00 96.75 86 GLY A CA 1
ATOM 693 C C . GLY A 1 86 ? -6.049 -5.176 5.493 1.00 96.75 86 GLY A C 1
ATOM 694 O O . GLY A 1 86 ? -4.973 -5.715 5.720 1.00 96.75 86 GLY A O 1
ATOM 695 N N . VAL A 1 87 ? -6.874 -5.621 4.543 1.00 96.94 87 VAL A N 1
ATOM 696 C CA . VAL A 1 87 ? -6.538 -6.729 3.634 1.00 96.94 87 VAL A CA 1
ATOM 697 C C . VAL A 1 87 ? -6.242 -6.173 2.247 1.00 96.94 87 VAL A C 1
ATOM 699 O O . VAL A 1 87 ? -7.096 -5.491 1.682 1.00 96.94 87 VAL A O 1
ATOM 702 N N . THR A 1 88 ? -5.071 -6.471 1.684 1.00 96.94 88 THR A N 1
ATOM 703 C CA . THR A 1 88 ? -4.760 -6.166 0.278 1.00 96.94 88 THR A CA 1
ATOM 704 C C . THR A 1 88 ? -5.700 -6.958 -0.632 1.00 96.94 88 THR A C 1
ATOM 706 O O . THR A 1 88 ? -5.831 -8.174 -0.497 1.00 96.94 88 THR A O 1
ATOM 709 N N . LEU A 1 89 ? -6.416 -6.260 -1.511 1.00 97.62 89 LEU A N 1
ATOM 710 C CA . LEU A 1 89 ? -7.480 -6.829 -2.345 1.00 97.62 89 LEU A CA 1
ATOM 711 C C . LEU A 1 89 ? -6.984 -7.313 -3.707 1.00 97.62 89 LEU A C 1
ATOM 713 O O . LEU A 1 89 ? -7.675 -8.087 -4.370 1.00 97.62 89 LEU A O 1
ATOM 717 N N . ASP A 1 90 ? -5.821 -6.838 -4.132 1.00 96.62 90 ASP A N 1
ATOM 718 C CA . ASP A 1 90 ? -5.222 -7.174 -5.413 1.00 96.62 90 ASP A CA 1
ATOM 719 C C . ASP A 1 90 ? -4.162 -8.263 -5.217 1.00 96.62 90 ASP A C 1
ATOM 721 O O . ASP A 1 90 ? -3.374 -8.225 -4.275 1.00 96.62 90 ASP A O 1
ATOM 725 N N . THR A 1 91 ? -4.153 -9.265 -6.097 1.00 91.81 91 THR A N 1
ATOM 726 C CA . THR A 1 91 ? -3.181 -10.373 -6.038 1.00 91.81 91 THR A CA 1
ATOM 727 C C . THR A 1 91 ? -1.804 -9.989 -6.581 1.00 91.81 91 THR A C 1
ATOM 729 O O . THR A 1 91 ? -0.867 -10.775 -6.477 1.00 91.81 91 THR A O 1
ATOM 732 N N . ALA A 1 92 ? -1.706 -8.823 -7.218 1.00 93.25 92 ALA A N 1
ATOM 733 C CA . ALA A 1 92 ? -0.490 -8.220 -7.739 1.00 93.25 92 ALA A CA 1
ATOM 734 C C . ALA A 1 92 ? -0.648 -6.695 -7.740 1.00 93.25 92 ALA A C 1
ATOM 736 O O . ALA A 1 92 ? -1.774 -6.192 -7.789 1.00 93.25 92 ALA A O 1
ATOM 737 N N . ASP A 1 93 ? 0.474 -5.980 -7.740 1.00 96.06 93 ASP A N 1
ATOM 738 C CA . ASP A 1 93 ? 0.465 -4.521 -7.808 1.00 96.06 93 ASP A CA 1
ATOM 739 C C . ASP A 1 93 ? -0.125 -4.037 -9.137 1.00 96.06 93 ASP A C 1
ATOM 741 O O . ASP A 1 93 ? 0.159 -4.570 -10.214 1.00 96.06 93 ASP A O 1
ATOM 745 N N . ILE A 1 94 ? -0.939 -2.993 -9.057 1.00 97.25 94 ILE A N 1
ATOM 746 C CA . ILE A 1 94 ? -1.592 -2.351 -10.190 1.00 97.25 94 ILE A CA 1
ATOM 747 C C . ILE A 1 94 ? -0.605 -1.368 -10.813 1.00 97.25 94 ILE A C 1
ATOM 749 O O . ILE A 1 94 ? -0.239 -0.386 -10.174 1.00 97.25 94 ILE A O 1
ATOM 753 N N . ALA A 1 95 ? -0.221 -1.592 -12.068 1.00 97.06 95 ALA A N 1
ATOM 754 C CA . ALA A 1 95 ? 0.472 -0.584 -12.866 1.00 97.06 95 ALA A CA 1
ATOM 755 C C . ALA A 1 95 ? -0.482 0.586 -13.159 1.00 97.06 95 ALA A C 1
ATOM 757 O O . ALA A 1 95 ? -1.556 0.383 -13.729 1.00 97.06 95 ALA A O 1
ATOM 758 N N . ILE A 1 96 ? -0.109 1.799 -12.751 1.00 97.44 96 ILE A N 1
ATOM 759 C CA . ILE A 1 96 ? -0.909 3.019 -12.951 1.00 97.44 96 ILE A CA 1
ATOM 760 C C . ILE A 1 96 ? -0.299 3.878 -14.056 1.00 97.44 96 ILE A C 1
ATOM 762 O O . ILE A 1 96 ? -1.023 4.388 -14.909 1.00 97.44 96 ILE A O 1
ATOM 766 N N . SER A 1 97 ? 1.022 4.038 -14.035 1.00 96.62 97 SER A N 1
ATOM 767 C CA . SER A 1 97 ? 1.778 4.744 -15.063 1.00 96.62 97 SER A CA 1
ATOM 768 C C . SER A 1 97 ? 3.099 4.027 -15.248 1.00 96.62 97 SER A C 1
ATOM 770 O O . SER A 1 97 ? 3.892 3.975 -14.312 1.00 96.62 97 SER A O 1
ATOM 772 N N . THR A 1 98 ? 3.292 3.488 -16.442 1.00 92.44 98 THR A N 1
ATOM 773 C CA . THR A 1 98 ? 4.529 2.858 -16.898 1.00 92.44 98 THR A CA 1
ATOM 774 C C . THR A 1 98 ? 4.801 3.347 -18.315 1.00 92.44 98 THR A C 1
ATOM 776 O O . THR A 1 98 ? 3.840 3.645 -19.036 1.00 92.44 98 THR A O 1
ATOM 779 N N . ASP A 1 99 ? 6.067 3.423 -18.704 1.00 79.31 99 ASP A N 1
ATOM 780 C CA . ASP A 1 99 ? 6.463 3.721 -20.089 1.00 79.31 99 ASP A CA 1
ATOM 781 C C . ASP A 1 99 ? 6.146 2.579 -21.081 1.00 79.31 99 ASP A C 1
ATOM 783 O O . ASP A 1 99 ? 5.982 1.408 -20.651 1.00 79.31 99 ASP A O 1
#

Sequence (99 aa):
YFVVWTDTRYTGIEEGFYSREYYDIFGARVNQSGELIDSAGIQISINPYNQGNPAIAYDGTNYIVVWHDERNQDMDIYGARVSSSGVTLDTADIAISTD